Protein AF-A0A2H5Z880-F1 (afdb_monomer)

Nearest PDB structures (foldseek):
  6r1j-assembly1_D-2  TM=4.249E-01  e=8.228E+00  Aeromonas hydrophila J-1

pLDDT: mean 78.76, std 14.42, range [39.72, 96.5]

Sequence (159 aa):
MGTTRGDVLRNRIIEIHNMVPDVLIGEQPAEDLWSLLDSWFEALTEEATMLSQALPGEGTVPRYLETLRESLRWEIEANRALFPAIQNRDPDQSTVHEVASILGLVTADLLDKLFRRLVILAELVGALDGSITLPDEAIIAYYEFLGAMIPEPSEELDA

Foldseek 3Di:
DDQDLLNVLLVLLVVLLVCLVCCLVPVDPVVVSVVSVVVSLVSLVVCQVLVPVVAPDPPCSVVVSVVLVVQLVVLSVVSSVLVVVLVPDDCVVPPVNVVSVVVNVVSVVVNVLSSLVSSLSSQSSCVSVVNHDQDVVSVVNVVVVNVVVDDDPPPPPPD

Structure (mmCIF, N/CA/C/O backbone):
data_AF-A0A2H5Z880-F1
#
_entry.id   AF-A0A2H5Z880-F1
#
loop_
_atom_site.group_PDB
_atom_site.id
_atom_site.type_symbol
_atom_site.label_atom_id
_atom_site.label_alt_id
_atom_site.label_comp_id
_atom_site.label_asym_id
_atom_site.label_entity_id
_atom_site.label_seq_id
_atom_site.pdbx_PDB_ins_code
_atom_site.Cartn_x
_atom_site.Cartn_y
_atom_site.Cartn_z
_atom_site.occupancy
_atom_site.B_iso_or_equiv
_atom_site.auth_seq_id
_atom_site.auth_comp_id
_atom_site.auth_asym_id
_atom_site.auth_atom_id
_atom_site.pdbx_PDB_model_num
ATOM 1 N N . MET A 1 1 ? -18.101 -16.174 13.757 1.00 50.09 1 MET A N 1
ATOM 2 C CA . MET A 1 1 ? -17.217 -15.003 13.909 1.00 50.09 1 MET A CA 1
ATOM 3 C C . MET A 1 1 ? -17.353 -14.215 12.623 1.00 50.09 1 MET A C 1
ATOM 5 O O . MET A 1 1 ? -17.193 -14.818 11.572 1.00 50.09 1 MET A O 1
ATOM 9 N N . GLY A 1 2 ? -17.842 -12.976 12.691 1.00 60.38 2 GLY A N 1
ATOM 10 C CA . GLY A 1 2 ? -17.994 -12.135 11.499 1.00 60.38 2 GLY A CA 1
ATOM 11 C C . GLY A 1 2 ? -16.644 -11.549 11.097 1.00 60.38 2 GLY A C 1
ATOM 12 O O . GLY A 1 2 ? -15.823 -11.311 11.976 1.00 60.38 2 GLY A O 1
ATOM 13 N N . THR A 1 3 ? -16.424 -11.347 9.799 1.00 72.69 3 THR A N 1
ATOM 14 C CA . THR A 1 3 ? -15.258 -10.626 9.273 1.00 72.69 3 THR A CA 1
ATOM 15 C C . THR A 1 3 ? -15.246 -9.210 9.840 1.00 72.69 3 THR A C 1
ATOM 17 O O . THR A 1 3 ? -16.268 -8.521 9.770 1.00 72.69 3 THR A O 1
ATOM 20 N N . THR A 1 4 ? -14.132 -8.783 10.426 1.00 82.69 4 THR A N 1
ATOM 21 C CA . THR A 1 4 ? -14.033 -7.456 11.051 1.00 82.69 4 THR A CA 1
ATOM 22 C C . THR A 1 4 ? -13.485 -6.423 10.077 1.00 82.69 4 THR A C 1
ATOM 24 O O . THR A 1 4 ? -13.056 -6.763 8.973 1.00 82.69 4 THR A O 1
ATOM 27 N N . ARG A 1 5 ? -13.537 -5.135 10.436 1.00 85.81 5 ARG A N 1
ATOM 28 C CA . ARG A 1 5 ? -13.060 -4.071 9.538 1.00 85.81 5 ARG A CA 1
ATOM 29 C C . ARG A 1 5 ? -11.565 -4.199 9.261 1.00 85.81 5 ARG A C 1
ATOM 31 O O . ARG A 1 5 ? -11.169 -4.100 8.102 1.00 85.81 5 ARG A O 1
ATOM 38 N N . GLY A 1 6 ? -10.770 -4.502 10.291 1.00 86.31 6 GLY A N 1
ATOM 39 C CA . GLY A 1 6 ? -9.347 -4.808 10.142 1.00 86.31 6 GLY A CA 1
ATOM 40 C C . GLY A 1 6 ? -9.095 -5.969 9.175 1.00 86.31 6 GLY A C 1
ATOM 41 O O . GLY A 1 6 ? -8.281 -5.834 8.265 1.00 86.31 6 GLY A O 1
ATOM 42 N N . ASP A 1 7 ? -9.857 -7.065 9.286 1.00 87.50 7 ASP A N 1
ATOM 43 C CA . ASP A 1 7 ? -9.742 -8.215 8.375 1.00 87.50 7 ASP A CA 1
ATOM 44 C C . ASP A 1 7 ? -10.078 -7.848 6.924 1.00 87.50 7 ASP A C 1
ATOM 46 O O . ASP A 1 7 ? -9.384 -8.265 5.995 1.00 87.50 7 ASP A O 1
ATOM 50 N N . VAL A 1 8 ? -11.141 -7.062 6.716 1.00 91.62 8 VAL A N 1
ATOM 51 C CA . VAL A 1 8 ? -11.549 -6.604 5.380 1.00 91.62 8 VAL A CA 1
ATOM 52 C C . VAL A 1 8 ? -10.462 -5.730 4.759 1.00 91.62 8 VAL A C 1
ATOM 54 O O . VAL A 1 8 ? -10.068 -5.974 3.619 1.00 91.62 8 VAL A O 1
ATOM 57 N N . LEU A 1 9 ? -9.945 -4.745 5.500 1.00 93.00 9 LEU A N 1
ATOM 58 C CA . LEU A 1 9 ? -8.870 -3.870 5.028 1.00 93.00 9 LEU A CA 1
ATOM 59 C C . LEU A 1 9 ? -7.602 -4.673 4.723 1.00 93.00 9 LEU A C 1
ATOM 61 O O . LEU A 1 9 ? -7.009 -4.501 3.658 1.00 93.00 9 LEU A O 1
ATOM 65 N N . ARG A 1 10 ? -7.211 -5.582 5.618 1.00 92.31 10 ARG A N 1
ATOM 66 C CA . ARG A 1 10 ? -6.006 -6.406 5.484 1.00 92.31 10 ARG A CA 1
ATOM 67 C C . ARG A 1 10 ? -6.077 -7.323 4.267 1.00 92.31 10 ARG A C 1
ATOM 69 O O . ARG A 1 10 ? -5.147 -7.359 3.468 1.00 92.31 10 ARG A O 1
ATOM 76 N N . ASN A 1 11 ? -7.170 -8.065 4.112 1.00 92.88 11 ASN A N 1
ATOM 77 C CA . ASN A 1 11 ? -7.310 -8.991 2.990 1.00 92.88 11 ASN A CA 1
ATOM 78 C C . ASN A 1 11 ? -7.361 -8.232 1.663 1.00 92.88 11 ASN A C 1
ATOM 80 O O . ASN A 1 11 ? -6.698 -8.627 0.709 1.00 92.88 11 ASN A O 1
ATOM 84 N N . ARG A 1 12 ? -8.049 -7.085 1.632 1.00 95.44 12 ARG A N 1
ATOM 85 C CA . ARG A 1 12 ? -8.141 -6.263 0.428 1.00 95.44 12 ARG A CA 1
ATOM 86 C C . ARG A 1 12 ? -6.793 -5.682 0.002 1.00 95.44 12 ARG A C 1
ATOM 88 O O . ARG A 1 12 ? -6.504 -5.682 -1.188 1.00 95.44 12 ARG A O 1
ATOM 95 N N . ILE A 1 13 ? -5.943 -5.224 0.927 1.00 95.81 13 ILE A N 1
ATOM 96 C CA . ILE A 1 13 ? -4.614 -4.725 0.530 1.00 95.81 13 ILE A CA 1
ATOM 97 C C . ILE A 1 13 ? -3.687 -5.842 0.043 1.00 95.81 13 ILE A C 1
ATOM 99 O O . ILE A 1 13 ? -2.897 -5.615 -0.868 1.00 95.81 13 ILE A O 1
ATOM 103 N N . ILE A 1 14 ? -3.817 -7.056 0.588 1.00 94.00 14 ILE A N 1
ATOM 104 C CA . ILE A 1 14 ? -3.091 -8.236 0.095 1.00 94.00 14 ILE A CA 1
ATOM 105 C C . ILE A 1 14 ? -3.553 -8.594 -1.324 1.00 94.00 14 ILE A C 1
ATOM 107 O O . ILE A 1 14 ? -2.728 -8.872 -2.189 1.00 94.00 14 ILE A O 1
ATOM 111 N N . GLU A 1 15 ? -4.861 -8.560 -1.587 1.00 95.44 15 GLU A N 1
ATOM 112 C CA . GLU A 1 15 ? -5.411 -8.774 -2.931 1.00 95.44 15 GLU A CA 1
ATOM 113 C C . GLU A 1 15 ? -4.886 -7.733 -3.926 1.00 95.44 15 GLU A C 1
ATOM 115 O O . GLU A 1 15 ? -4.423 -8.105 -5.001 1.00 95.44 15 GLU A O 1
ATOM 120 N N . ILE A 1 16 ? -4.875 -6.453 -3.543 1.00 96.50 16 ILE A N 1
ATOM 121 C CA . ILE A 1 16 ? -4.311 -5.365 -4.354 1.00 96.50 16 ILE A CA 1
ATOM 122 C C . ILE A 1 16 ? -2.817 -5.594 -4.622 1.00 96.50 16 ILE A C 1
ATOM 124 O O . ILE A 1 16 ? -2.374 -5.448 -5.758 1.00 96.50 16 ILE A O 1
ATOM 128 N N . HIS A 1 17 ? -2.036 -5.978 -3.605 1.00 95.12 17 HIS A N 1
ATOM 129 C CA . HIS A 1 17 ? -0.602 -6.263 -3.758 1.00 95.12 17 HIS A CA 1
ATOM 130 C C . HIS A 1 17 ? -0.356 -7.388 -4.767 1.00 95.12 17 HIS A C 1
ATOM 132 O O . HIS A 1 17 ? 0.515 -7.262 -5.622 1.00 95.12 17 HIS A O 1
ATOM 138 N N . ASN A 1 18 ? -1.176 -8.441 -4.745 1.00 93.44 18 ASN A N 1
ATOM 139 C CA . ASN A 1 18 ? -1.068 -9.555 -5.690 1.00 93.44 18 ASN A CA 1
ATOM 140 C C . ASN A 1 18 ? -1.366 -9.163 -7.149 1.00 93.44 18 ASN A C 1
ATOM 142 O O . ASN A 1 18 ? -0.956 -9.887 -8.050 1.00 93.44 18 ASN A O 1
ATOM 146 N N . MET A 1 19 ? -2.050 -8.040 -7.398 1.00 93.94 19 MET A N 1
ATOM 147 C CA . MET A 1 19 ? -2.294 -7.521 -8.754 1.00 93.94 19 MET A CA 1
ATOM 148 C C . MET A 1 19 ? -1.113 -6.718 -9.307 1.00 93.94 19 MET A C 1
ATOM 150 O O . MET A 1 19 ? -1.013 -6.509 -10.515 1.00 93.94 19 MET A O 1
ATOM 154 N N . VAL A 1 20 ? -0.218 -6.241 -8.438 1.00 92.19 20 VAL A N 1
ATOM 155 C CA . VAL A 1 20 ? 0.891 -5.364 -8.824 1.00 92.19 20 VAL A CA 1
ATOM 156 C C . VAL A 1 20 ? 1.770 -5.985 -9.910 1.00 92.19 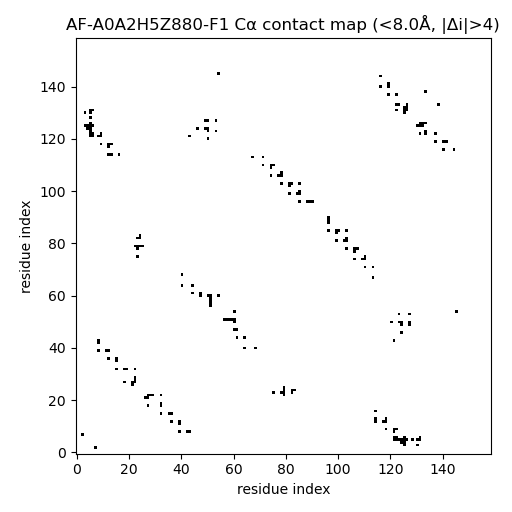20 VAL A C 1
ATOM 158 O O . VAL A 1 20 ? 1.994 -5.291 -10.900 1.00 92.19 20 VAL A O 1
ATOM 161 N N . PRO A 1 21 ? 2.236 -7.250 -9.813 1.00 90.25 21 PRO A N 1
ATOM 162 C CA . PRO A 1 21 ? 3.095 -7.833 -10.842 1.00 90.25 21 PRO A CA 1
ATOM 163 C C . PRO A 1 21 ? 2.491 -7.745 -12.248 1.00 90.25 21 PRO A C 1
ATOM 165 O O . PRO A 1 21 ? 3.166 -7.270 -13.161 1.00 90.25 21 PRO A O 1
ATOM 168 N N . ASP A 1 22 ? 1.211 -8.099 -12.397 1.00 90.62 22 ASP A N 1
ATOM 169 C CA . ASP A 1 22 ? 0.492 -8.072 -13.676 1.00 90.62 22 ASP A CA 1
ATOM 170 C C . ASP A 1 22 ? 0.377 -6.643 -14.235 1.00 90.62 22 ASP A C 1
ATOM 172 O O . ASP A 1 22 ? 0.490 -6.415 -15.442 1.00 90.62 22 ASP A O 1
ATOM 176 N N . VAL A 1 23 ? 0.204 -5.646 -13.363 1.00 90.69 23 VAL A N 1
ATOM 177 C CA . VAL A 1 23 ? 0.176 -4.225 -13.747 1.00 90.69 23 VAL A CA 1
ATOM 178 C C . VAL A 1 23 ? 1.558 -3.728 -14.178 1.00 90.69 23 VAL A C 1
ATOM 180 O O . VAL A 1 23 ? 1.663 -2.947 -15.129 1.00 90.69 23 VAL A O 1
ATOM 183 N N . LEU A 1 24 ? 2.628 -4.174 -13.510 1.00 89.19 24 LEU A N 1
ATOM 184 C CA . LEU A 1 24 ? 4.004 -3.776 -13.829 1.00 89.19 24 LEU A CA 1
ATOM 185 C C . LEU A 1 24 ? 4.455 -4.283 -15.204 1.00 89.19 24 LEU A C 1
ATOM 187 O O . LEU A 1 24 ? 5.187 -3.579 -15.901 1.00 89.19 24 LEU A O 1
ATOM 191 N N . ILE A 1 25 ? 3.996 -5.470 -15.611 1.00 86.69 25 ILE A N 1
ATOM 192 C CA . ILE A 1 25 ? 4.292 -6.055 -16.930 1.00 86.69 25 ILE A CA 1
ATOM 193 C C . ILE A 1 25 ? 3.259 -5.685 -18.008 1.00 86.69 25 ILE A C 1
ATOM 195 O O . ILE A 1 25 ? 3.439 -6.027 -19.175 1.00 86.69 25 ILE A O 1
ATOM 199 N N . GLY A 1 26 ? 2.201 -4.953 -17.641 1.00 87.06 26 GLY A N 1
ATOM 200 C CA . GLY A 1 26 ? 1.176 -4.464 -18.566 1.00 87.06 26 GLY A CA 1
ATOM 201 C C . GLY A 1 26 ? 0.109 -5.491 -18.959 1.00 87.06 26 GLY A C 1
ATOM 202 O O . GLY A 1 26 ? -0.620 -5.257 -19.921 1.00 87.06 26 GLY A O 1
ATOM 203 N N . GLU A 1 27 ? -0.003 -6.604 -18.233 1.00 90.81 27 GLU A N 1
ATOM 204 C CA . GLU A 1 27 ? -1.086 -7.585 -18.395 1.00 90.81 27 GLU A CA 1
ATOM 205 C C . GLU A 1 27 ? -2.414 -7.082 -17.811 1.00 90.81 27 GLU A C 1
ATOM 207 O O . GLU A 1 27 ? -3.483 -7.487 -18.273 1.00 90.81 27 GLU A O 1
ATOM 212 N N . GLN A 1 28 ? -2.357 -6.153 -16.850 1.00 92.38 28 GLN A N 1
ATOM 213 C CA . GLN A 1 28 ? -3.525 -5.473 -16.289 1.00 92.38 28 GLN A CA 1
ATOM 214 C C . GLN A 1 28 ? -3.436 -3.939 -16.407 1.00 92.38 28 GLN A C 1
ATOM 216 O O . GLN A 1 28 ? -2.340 -3.369 -16.333 1.00 92.38 28 GLN A O 1
ATOM 221 N N . PRO A 1 29 ? -4.576 -3.234 -16.560 1.00 93.50 29 PRO A N 1
ATOM 222 C CA . PRO A 1 29 ? -4.609 -1.776 -16.539 1.00 93.50 29 PRO A CA 1
ATOM 223 C C . PRO A 1 29 ? -4.248 -1.220 -15.158 1.00 93.50 29 PRO A C 1
ATOM 225 O O . PRO A 1 29 ? -4.805 -1.620 -14.139 1.00 93.50 29 PRO A O 1
ATOM 228 N N . ALA A 1 30 ? -3.376 -0.212 -15.115 1.00 91.88 30 ALA A N 1
ATOM 229 C CA . ALA A 1 30 ? -3.053 0.463 -13.857 1.00 91.88 30 ALA A CA 1
ATOM 230 C C . ALA A 1 30 ? -4.234 1.253 -13.274 1.00 91.88 30 ALA A C 1
ATOM 232 O O . ALA A 1 30 ? -4.296 1.452 -12.068 1.00 91.88 30 ALA A O 1
ATOM 233 N N . GLU A 1 31 ? -5.178 1.689 -14.111 1.00 94.19 31 GLU A N 1
ATOM 234 C CA . GLU A 1 31 ? -6.387 2.402 -13.678 1.00 94.19 31 GLU A CA 1
ATOM 235 C C . GLU A 1 31 ? -7.233 1.563 -12.708 1.00 94.19 31 GLU A C 1
ATOM 237 O O . GLU A 1 31 ? -7.741 2.100 -11.722 1.00 94.19 31 GLU A O 1
ATOM 242 N N . ASP A 1 32 ? -7.308 0.247 -12.931 1.00 94.38 32 ASP A N 1
ATOM 243 C CA . ASP A 1 32 ? -8.029 -0.678 -12.055 1.00 94.38 32 ASP A CA 1
ATOM 244 C C . ASP A 1 32 ? -7.335 -0.789 -10.689 1.00 94.38 32 ASP A C 1
ATOM 246 O O . ASP A 1 32 ? -7.982 -0.679 -9.645 1.00 94.38 32 ASP A O 1
ATOM 250 N N . LEU A 1 33 ? -6.002 -0.914 -10.686 1.00 95.12 33 LEU A N 1
ATOM 251 C CA . LEU A 1 33 ? -5.196 -0.902 -9.462 1.00 95.12 33 LEU A CA 1
ATOM 252 C C . LEU A 1 33 ? -5.381 0.408 -8.686 1.00 95.12 33 LEU A C 1
ATOM 254 O O . LEU A 1 33 ? -5.563 0.381 -7.469 1.00 95.12 33 LEU A O 1
ATOM 258 N N . TRP A 1 34 ? -5.375 1.547 -9.383 1.00 94.94 34 TRP A N 1
ATOM 259 C CA . TRP A 1 34 ? -5.559 2.859 -8.766 1.00 94.94 34 TRP A CA 1
ATOM 260 C C . TRP A 1 34 ? -6.939 3.030 -8.157 1.00 94.94 34 TRP A C 1
ATOM 262 O O . TRP A 1 34 ? -7.041 3.487 -7.023 1.00 94.94 34 TRP A O 1
ATOM 272 N N . SER A 1 35 ? -7.988 2.591 -8.849 1.00 95.62 35 SER A N 1
ATOM 273 C CA . SER A 1 35 ? -9.342 2.622 -8.300 1.00 95.62 35 SER A CA 1
ATOM 274 C C . SER A 1 35 ? -9.462 1.783 -7.022 1.00 95.62 35 SER A C 1
ATOM 276 O O . SER A 1 35 ? -10.089 2.211 -6.049 1.00 95.62 35 SER A O 1
ATOM 278 N N . LEU A 1 36 ? -8.826 0.607 -6.989 1.00 96.31 36 LEU A N 1
ATOM 279 C CA . LEU A 1 36 ? -8.822 -0.256 -5.809 1.00 96.31 36 LEU A CA 1
ATOM 280 C C . LEU A 1 36 ? -8.020 0.341 -4.649 1.00 96.31 36 LEU A C 1
ATOM 282 O O . LEU A 1 36 ? -8.503 0.310 -3.516 1.00 96.31 36 LEU A O 1
ATOM 286 N N . LEU A 1 37 ? -6.836 0.894 -4.926 1.00 95.56 37 LEU A N 1
ATOM 287 C CA . LEU A 1 37 ? -6.003 1.570 -3.930 1.00 95.56 37 LEU A CA 1
ATOM 288 C C . LEU A 1 37 ? -6.703 2.798 -3.355 1.00 95.56 37 LEU A C 1
ATOM 290 O O . LEU A 1 37 ? -6.725 2.955 -2.139 1.00 95.56 37 LEU A O 1
ATOM 294 N N . ASP A 1 38 ? -7.318 3.626 -4.195 1.00 95.19 38 ASP A N 1
ATOM 295 C CA . ASP A 1 38 ? -8.044 4.818 -3.758 1.00 95.19 38 ASP A CA 1
ATOM 296 C C . ASP A 1 38 ? -9.205 4.441 -2.834 1.00 95.19 38 ASP A C 1
ATOM 298 O O . ASP A 1 38 ? -9.301 4.953 -1.721 1.00 95.19 38 ASP A O 1
ATOM 302 N N . SER A 1 39 ? -10.014 3.454 -3.231 1.00 95.62 39 SER A N 1
ATOM 303 C CA . SER A 1 39 ? -11.095 2.935 -2.387 1.00 95.62 39 SER A CA 1
ATOM 304 C C . SER A 1 39 ? -10.581 2.336 -1.071 1.00 95.62 39 SER A C 1
ATOM 306 O O . SER A 1 39 ? -11.257 2.419 -0.044 1.00 95.62 39 SER A O 1
ATOM 308 N N . TRP A 1 40 ? -9.401 1.714 -1.081 1.00 96.19 40 TRP A N 1
ATOM 309 C CA . TRP A 1 40 ? -8.793 1.169 0.129 1.00 96.19 40 TRP A CA 1
ATOM 310 C C . TRP A 1 40 ? -8.275 2.272 1.063 1.00 96.19 40 TRP A C 1
ATOM 312 O O . TRP A 1 40 ? -8.522 2.215 2.267 1.00 96.19 40 TRP A O 1
ATOM 322 N N . PHE A 1 41 ? -7.615 3.301 0.524 1.00 94.50 41 PHE A N 1
ATOM 323 C CA . PHE A 1 41 ? -7.145 4.455 1.295 1.00 94.50 41 PHE A CA 1
ATOM 324 C C . PHE A 1 41 ? -8.303 5.267 1.876 1.00 94.50 41 PHE A C 1
ATOM 326 O O . PHE A 1 41 ? -8.201 5.725 3.013 1.00 94.50 41 PHE A O 1
ATOM 333 N N . GLU A 1 42 ? -9.409 5.418 1.145 1.00 93.56 42 GLU A N 1
ATOM 334 C CA . GLU A 1 42 ? -10.642 6.021 1.664 1.00 93.56 42 GLU A CA 1
ATOM 335 C C . GLU A 1 42 ? -11.149 5.249 2.886 1.00 93.56 42 GLU A C 1
ATOM 337 O O . GLU A 1 42 ? -11.319 5.837 3.955 1.00 93.56 42 GLU A O 1
ATOM 342 N N . ALA A 1 43 ? -11.280 3.923 2.770 1.00 93.06 43 ALA A N 1
ATOM 343 C CA . ALA A 1 43 ? -11.723 3.074 3.873 1.00 93.06 43 ALA A CA 1
ATOM 344 C C . ALA A 1 43 ? -10.766 3.118 5.080 1.00 93.06 43 ALA A C 1
ATOM 346 O O . ALA A 1 43 ? -11.218 3.138 6.220 1.00 93.06 43 ALA A O 1
ATOM 347 N N . LEU A 1 44 ? -9.448 3.181 4.859 1.00 91.44 44 LEU A N 1
ATOM 348 C CA . LEU A 1 44 ? -8.479 3.341 5.948 1.00 91.44 44 LEU A CA 1
ATOM 349 C C . LEU A 1 44 ? -8.548 4.737 6.591 1.00 91.44 44 LEU A C 1
ATOM 351 O O . LEU A 1 44 ? -8.357 4.881 7.797 1.00 91.44 44 LEU A O 1
ATOM 355 N N . THR A 1 45 ? -8.834 5.773 5.801 1.00 89.69 45 THR A N 1
ATOM 356 C CA . THR A 1 45 ? -8.961 7.155 6.285 1.00 89.69 45 THR A CA 1
ATOM 357 C C . THR A 1 45 ? -10.180 7.324 7.190 1.00 89.69 45 THR A C 1
ATOM 359 O O . THR A 1 45 ? -10.114 8.079 8.159 1.00 89.69 45 THR A O 1
ATOM 362 N N . GLU A 1 46 ? -11.265 6.583 6.949 1.00 90.25 46 GLU A N 1
ATOM 363 C CA . GLU A 1 46 ? -12.409 6.520 7.872 1.00 90.25 46 GLU A CA 1
ATOM 364 C C . GLU A 1 46 ? -12.005 6.014 9.270 1.00 90.25 46 GLU A C 1
ATOM 366 O O . GLU A 1 46 ? -12.603 6.409 10.271 1.00 90.25 46 GLU A O 1
ATOM 371 N N . GLU A 1 47 ? -10.934 5.221 9.355 1.00 88.62 47 GLU A N 1
ATOM 372 C CA . GLU A 1 47 ? -10.375 4.691 10.603 1.00 88.62 47 GLU A CA 1
ATOM 373 C C . GLU A 1 47 ? -9.263 5.582 11.193 1.00 88.62 47 GLU A C 1
ATOM 375 O O . GLU A 1 47 ? -8.674 5.257 12.229 1.00 88.62 47 GLU A O 1
ATOM 380 N N . ALA A 1 48 ? -8.977 6.746 10.594 1.00 81.62 48 ALA A N 1
ATOM 381 C CA . ALA A 1 48 ? -7.880 7.624 11.012 1.00 81.62 48 ALA A CA 1
ATOM 382 C C . ALA A 1 48 ? -7.993 8.086 12.475 1.00 81.62 48 ALA A C 1
ATOM 384 O O . ALA A 1 48 ? -6.974 8.255 13.149 1.00 81.62 48 ALA A O 1
ATOM 385 N N . THR A 1 49 ? -9.211 8.269 13.000 1.00 80.88 49 THR A N 1
ATOM 386 C CA . THR A 1 49 ? -9.427 8.606 14.419 1.00 80.88 49 THR A CA 1
ATOM 387 C C . THR A 1 49 ? -8.972 7.483 15.346 1.00 80.88 49 THR A C 1
ATOM 389 O O . THR A 1 49 ? -8.377 7.760 16.385 1.00 80.88 49 THR A O 1
ATOM 392 N N . MET A 1 50 ? -9.227 6.228 14.974 1.00 80.94 50 MET A N 1
ATOM 393 C CA . MET A 1 50 ? -8.787 5.064 15.739 1.00 80.94 50 MET A CA 1
ATOM 394 C C . MET A 1 50 ? -7.266 4.932 15.656 1.00 80.94 50 MET A C 1
ATOM 396 O O . MET A 1 50 ? -6.594 4.877 16.680 1.00 80.94 50 MET A O 1
ATOM 400 N N . LEU A 1 51 ? -6.712 5.017 14.446 1.00 79.12 51 LEU A N 1
ATOM 401 C CA . LEU A 1 51 ? -5.268 4.984 14.208 1.00 79.12 51 LEU A CA 1
ATOM 402 C C . LEU A 1 51 ? -4.507 6.080 14.967 1.00 79.12 51 LEU A C 1
ATOM 404 O O . LEU A 1 51 ? -3.409 5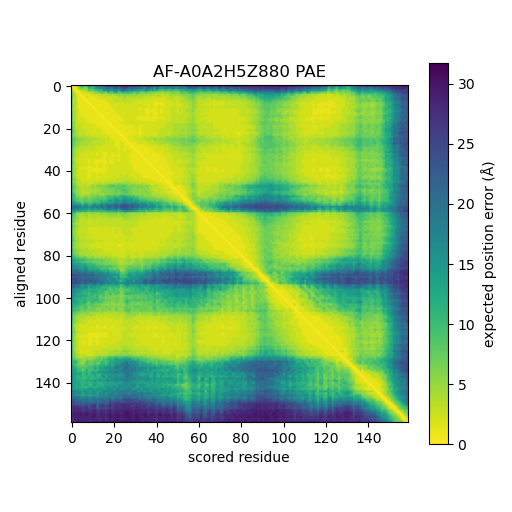.830 15.455 1.00 79.12 51 LEU A O 1
ATOM 408 N N . SER A 1 52 ? -5.098 7.266 15.136 1.00 78.81 52 SER A N 1
ATOM 409 C CA . SER A 1 52 ? -4.498 8.367 15.910 1.00 78.81 52 SER A CA 1
ATOM 410 C C . SER A 1 52 ? -4.329 8.047 17.402 1.00 78.81 52 SER A C 1
ATOM 412 O O . SER A 1 52 ? -3.583 8.737 18.085 1.00 78.81 52 SER A O 1
ATOM 414 N N . GLN A 1 53 ? -5.010 7.021 17.927 1.00 75.31 53 GLN A N 1
ATOM 415 C CA . GLN A 1 53 ? -4.822 6.558 19.309 1.00 75.31 53 GLN A CA 1
ATOM 416 C C . GLN A 1 53 ? -3.570 5.691 19.466 1.00 75.31 53 GLN A C 1
ATOM 418 O O . GLN A 1 53 ? -3.022 5.599 20.562 1.00 75.31 53 GLN A O 1
ATOM 423 N N . ALA A 1 54 ? -3.132 5.043 18.385 1.00 71.00 54 ALA A N 1
ATOM 424 C CA . ALA A 1 54 ? -1.938 4.210 18.378 1.00 71.00 54 ALA A CA 1
ATOM 425 C C . ALA A 1 54 ? -0.711 4.965 17.863 1.00 71.00 54 ALA A C 1
ATOM 427 O O . ALA A 1 54 ? 0.382 4.804 18.406 1.00 71.00 54 ALA A O 1
ATOM 428 N N . LEU A 1 55 ? -0.884 5.798 16.836 1.00 71.31 55 LEU A N 1
ATOM 429 C CA . LEU A 1 55 ? 0.213 6.499 16.184 1.00 71.31 55 LEU A CA 1
ATOM 430 C C . LEU A 1 55 ? 0.603 7.774 16.948 1.00 71.31 55 LEU A C 1
ATOM 432 O O . LEU A 1 55 ? -0.268 8.552 17.335 1.00 71.31 55 LEU A O 1
ATOM 436 N N . PRO A 1 56 ? 1.907 8.025 17.154 1.00 65.81 56 PRO A N 1
ATOM 437 C CA . PRO A 1 56 ? 2.374 9.233 17.816 1.00 65.81 56 PRO A CA 1
ATOM 438 C C . PRO A 1 56 ? 2.149 10.482 16.941 1.00 65.81 56 PRO A C 1
ATOM 440 O O . PRO A 1 56 ? 2.419 10.483 15.739 1.00 65.81 56 PRO A O 1
ATOM 443 N N . GLY A 1 57 ? 1.712 11.573 17.581 1.00 62.84 57 GLY A N 1
ATOM 444 C CA . GLY A 1 57 ? 1.517 12.895 16.972 1.00 62.84 57 GLY A CA 1
ATOM 445 C C . GLY A 1 57 ? 0.053 13.215 16.645 1.00 62.84 57 GLY A C 1
ATOM 446 O O . GLY A 1 57 ? -0.593 12.521 15.866 1.00 62.84 57 GLY A O 1
ATOM 447 N N . GLU A 1 58 ? -0.485 14.297 17.216 1.00 50.62 58 GLU A N 1
ATOM 448 C CA . GLU A 1 58 ? -1.844 14.764 16.903 1.00 50.62 58 GLU A CA 1
ATOM 449 C C . GLU A 1 58 ? -1.938 15.272 15.452 1.00 50.62 58 GLU A C 1
ATOM 451 O O . GLU A 1 58 ? -1.117 16.069 15.000 1.00 50.62 58 GLU A O 1
ATOM 456 N N . GLY A 1 59 ? -2.958 14.823 14.711 1.00 59.28 59 GLY A N 1
ATOM 457 C CA . GLY A 1 59 ? -3.258 15.313 13.357 1.00 59.28 59 GLY A CA 1
ATOM 458 C C . GLY A 1 59 ? -2.324 14.816 12.245 1.00 59.28 59 GLY A C 1
ATOM 459 O O . GLY A 1 59 ? -2.433 15.279 11.109 1.00 59.28 59 GLY A O 1
ATOM 460 N N . THR A 1 60 ? -1.422 13.875 12.533 1.00 73.44 60 THR A N 1
ATOM 461 C CA . THR A 1 60 ? -0.423 13.377 11.572 1.00 73.44 60 THR A CA 1
ATOM 462 C C . THR A 1 60 ? -0.931 12.229 10.706 1.00 73.44 60 THR A C 1
ATOM 464 O O . THR A 1 60 ? -0.459 12.088 9.582 1.00 73.44 60 THR A O 1
ATOM 467 N N . VAL A 1 61 ? -1.916 11.447 11.166 1.00 79.12 61 VAL A N 1
ATOM 468 C CA . VAL A 1 61 ? -2.368 10.232 10.462 1.00 79.12 61 VAL A CA 1
ATOM 469 C C . VAL A 1 61 ? -2.875 10.515 9.044 1.00 79.12 61 VAL A C 1
ATOM 471 O O . VAL A 1 61 ? -2.360 9.886 8.126 1.00 79.12 61 VAL A O 1
ATOM 474 N N . PRO A 1 62 ? -3.779 11.484 8.788 1.00 81.56 62 PRO A N 1
ATOM 475 C CA . PRO A 1 62 ? -4.221 11.763 7.419 1.00 81.56 62 PRO A CA 1
ATOM 476 C C . PRO A 1 62 ? -3.070 12.197 6.502 1.00 81.56 62 PRO A C 1
ATOM 478 O O . PRO A 1 62 ? -2.961 11.743 5.368 1.00 81.56 62 PRO A O 1
ATOM 481 N N . ARG A 1 63 ? -2.155 13.031 7.014 1.00 81.38 63 ARG A N 1
ATOM 482 C CA . ARG A 1 63 ? -0.959 13.465 6.278 1.00 81.38 63 ARG A CA 1
ATOM 483 C C . ARG A 1 63 ? -0.003 12.304 5.999 1.00 81.38 63 ARG A C 1
ATOM 485 O O . ARG A 1 63 ? 0.640 12.267 4.951 1.00 81.38 63 ARG A O 1
ATOM 492 N N . TYR A 1 64 ? 0.104 11.374 6.936 1.00 79.75 64 TYR A N 1
ATOM 493 C CA . TYR A 1 64 ? 0.917 10.181 6.789 1.00 79.75 64 TYR A CA 1
ATOM 494 C C . TYR A 1 64 ? 0.338 9.239 5.726 1.00 79.75 64 TYR A C 1
ATOM 496 O O . TYR A 1 64 ? 1.072 8.795 4.845 1.00 79.75 64 TYR A O 1
ATOM 504 N N . LEU A 1 65 ? -0.976 8.996 5.762 1.00 86.25 65 LEU A N 1
ATOM 505 C CA . LEU A 1 65 ? -1.674 8.209 4.746 1.00 86.25 65 LEU A CA 1
ATOM 506 C C . LEU A 1 65 ? -1.503 8.818 3.351 1.00 86.25 65 LEU A C 1
ATOM 508 O O . LEU A 1 65 ? -1.214 8.086 2.408 1.00 86.25 65 LEU A O 1
ATOM 512 N N . GLU A 1 66 ? -1.579 10.145 3.231 1.00 87.25 66 GLU A N 1
ATOM 513 C CA . GLU A 1 66 ? -1.326 10.830 1.960 1.00 87.25 66 GLU A CA 1
ATOM 514 C C . GLU A 1 66 ? 0.127 10.648 1.494 1.00 87.25 66 GLU A C 1
ATOM 516 O O . GLU A 1 66 ? 0.363 10.254 0.356 1.00 87.25 66 GLU A O 1
ATOM 521 N N . THR A 1 67 ? 1.109 10.819 2.388 1.00 85.81 67 THR A N 1
ATOM 522 C CA . THR A 1 67 ? 2.530 10.576 2.065 1.00 85.81 67 THR A CA 1
ATOM 523 C C . THR A 1 67 ? 2.766 9.144 1.575 1.00 85.81 67 THR A C 1
ATOM 525 O O . THR A 1 67 ? 3.504 8.919 0.614 1.00 85.81 67 THR A O 1
ATOM 528 N N . LEU A 1 68 ? 2.144 8.154 2.222 1.00 87.00 68 LEU A N 1
ATOM 529 C CA . LEU A 1 68 ? 2.228 6.757 1.802 1.00 87.00 68 LEU A CA 1
ATOM 530 C C . LEU A 1 68 ? 1.597 6.532 0.432 1.00 87.00 68 LEU A C 1
ATOM 532 O O . LEU A 1 68 ? 2.180 5.828 -0.390 1.00 87.00 68 LEU A O 1
ATOM 536 N N . ARG A 1 69 ? 0.425 7.124 0.187 1.00 90.94 69 ARG A N 1
ATOM 537 C CA . ARG A 1 69 ? -0.273 7.045 -1.096 1.00 90.94 69 ARG A CA 1
ATOM 538 C C . ARG A 1 69 ? 0.578 7.626 -2.221 1.00 90.94 69 ARG A C 1
ATOM 540 O O . ARG A 1 69 ? 0.741 6.982 -3.254 1.00 90.94 69 ARG A O 1
ATOM 547 N N . GLU A 1 70 ? 1.165 8.802 -2.010 1.00 90.25 70 GLU A N 1
ATOM 548 C CA . GLU A 1 70 ? 2.081 9.435 -2.963 1.00 90.25 70 GLU A CA 1
ATOM 549 C C . GLU A 1 70 ? 3.333 8.585 -3.205 1.00 90.25 70 GLU A C 1
ATOM 551 O O . GLU A 1 70 ? 3.723 8.389 -4.356 1.00 90.25 70 GLU A O 1
ATOM 556 N N . SER A 1 71 ? 3.931 8.041 -2.139 1.00 89.12 71 SER A N 1
ATOM 557 C CA . SER A 1 71 ? 5.119 7.181 -2.237 1.00 89.12 71 SER A CA 1
ATOM 558 C C . SER A 1 71 ? 4.821 5.916 -3.040 1.00 89.12 71 SER A C 1
ATOM 560 O O . SER A 1 71 ? 5.559 5.573 -3.958 1.00 89.12 71 SER A O 1
ATOM 562 N N . LEU A 1 72 ? 3.697 5.255 -2.749 1.00 90.81 72 LEU A N 1
ATOM 563 C CA . LEU A 1 72 ? 3.262 4.061 -3.468 1.00 90.81 72 LEU A CA 1
ATOM 564 C C . LEU A 1 72 ? 2.997 4.363 -4.945 1.00 90.81 72 LEU A C 1
ATOM 566 O O . LEU A 1 72 ? 3.401 3.597 -5.819 1.00 90.81 72 LEU A O 1
ATOM 570 N N . ARG A 1 73 ? 2.358 5.504 -5.228 1.00 92.06 73 ARG A N 1
ATOM 571 C CA . ARG A 1 73 ? 2.106 5.953 -6.596 1.00 92.06 73 ARG A CA 1
ATOM 572 C C . ARG A 1 73 ? 3.403 6.149 -7.372 1.00 92.06 73 ARG A C 1
ATOM 574 O O . ARG A 1 73 ? 3.520 5.655 -8.491 1.00 92.06 73 ARG A O 1
ATOM 581 N N . TRP A 1 74 ? 4.366 6.847 -6.775 1.00 90.25 74 TRP A N 1
ATOM 582 C CA . TRP A 1 74 ? 5.678 7.071 -7.376 1.00 90.25 74 TRP A CA 1
ATOM 583 C C . TRP A 1 74 ? 6.419 5.767 -7.653 1.00 90.25 74 TRP A C 1
ATOM 585 O O . TRP A 1 74 ? 6.917 5.587 -8.763 1.00 90.25 74 TRP A O 1
ATOM 595 N N . GLU A 1 75 ? 6.453 4.851 -6.686 1.00 90.19 75 GLU A N 1
ATOM 596 C CA . GLU A 1 75 ? 7.153 3.576 -6.844 1.00 90.19 75 GLU A CA 1
ATOM 597 C C . GLU A 1 75 ? 6.523 2.706 -7.935 1.00 90.19 75 GLU A C 1
ATOM 599 O O . GLU A 1 75 ? 7.241 2.182 -8.784 1.00 90.19 75 GLU A O 1
ATOM 604 N N . ILE A 1 76 ? 5.196 2.576 -7.990 1.00 90.00 76 ILE A N 1
ATOM 605 C CA . ILE A 1 76 ? 4.538 1.792 -9.049 1.00 90.00 76 ILE A CA 1
ATOM 606 C C . ILE A 1 76 ? 4.786 2.421 -10.423 1.00 90.00 76 ILE A C 1
ATOM 608 O O . ILE A 1 76 ? 5.123 1.699 -11.355 1.00 90.00 76 ILE A O 1
ATOM 612 N N . GLU A 1 77 ? 4.664 3.742 -10.579 1.00 90.12 77 GLU A N 1
ATOM 613 C CA . GLU A 1 77 ? 4.928 4.397 -11.869 1.00 90.12 77 GLU A CA 1
ATOM 614 C C . GLU A 1 77 ? 6.399 4.251 -12.296 1.00 90.12 77 GLU A C 1
ATOM 616 O O . GLU A 1 77 ? 6.681 3.967 -13.464 1.00 90.12 77 GLU A O 1
ATOM 621 N N . ALA A 1 78 ? 7.342 4.352 -11.353 1.00 86.62 78 ALA A N 1
ATOM 622 C CA . ALA A 1 78 ? 8.754 4.089 -11.613 1.00 86.62 78 ALA A CA 1
ATOM 623 C C . ALA A 1 78 ? 8.983 2.634 -12.056 1.00 86.62 78 ALA A C 1
ATOM 625 O O . ALA A 1 78 ? 9.620 2.394 -13.084 1.00 86.62 78 ALA A O 1
ATOM 626 N N . ASN A 1 79 ? 8.412 1.663 -11.339 1.00 86.31 79 ASN A N 1
ATOM 627 C CA . ASN A 1 79 ? 8.509 0.245 -11.677 1.00 86.31 79 ASN A CA 1
ATOM 628 C C . ASN A 1 79 ? 7.869 -0.059 -13.044 1.00 86.31 79 ASN A C 1
ATOM 630 O O . ASN A 1 79 ? 8.479 -0.747 -13.858 1.00 86.31 79 ASN A O 1
ATOM 634 N N . ARG A 1 80 ? 6.698 0.507 -13.361 1.00 87.62 80 ARG A N 1
ATOM 635 C CA . ARG A 1 80 ? 6.030 0.344 -14.668 1.00 87.62 80 ARG A CA 1
ATOM 636 C C . ARG A 1 80 ? 6.865 0.873 -15.831 1.00 87.62 80 ARG A C 1
ATOM 638 O O . ARG A 1 80 ? 6.797 0.328 -16.928 1.00 87.62 80 ARG A O 1
ATOM 645 N N . ALA A 1 81 ? 7.657 1.921 -15.612 1.00 84.25 81 ALA A N 1
ATOM 646 C CA . ALA A 1 81 ? 8.588 2.426 -16.618 1.00 84.25 81 ALA A CA 1
ATOM 647 C C . ALA A 1 81 ? 9.857 1.557 -16.732 1.00 84.25 81 ALA A C 1
ATOM 649 O O . ALA A 1 81 ? 10.394 1.379 -17.829 1.00 84.25 81 ALA A O 1
ATOM 650 N N . LEU A 1 82 ? 10.341 1.012 -15.611 1.00 82.56 82 LEU A N 1
ATOM 651 C CA . LEU A 1 82 ? 11.583 0.239 -15.536 1.00 82.56 82 LEU A CA 1
ATOM 652 C C . LEU A 1 82 ? 11.428 -1.211 -16.015 1.00 82.56 82 LEU A C 1
ATOM 654 O O . LEU A 1 82 ? 12.279 -1.686 -16.767 1.00 82.56 82 LEU A O 1
ATOM 658 N N . PHE A 1 83 ? 10.359 -1.913 -15.633 1.00 78.31 83 PHE A N 1
ATOM 659 C CA . PHE A 1 83 ? 10.168 -3.341 -15.924 1.00 78.31 83 PHE A CA 1
ATOM 660 C C . PHE A 1 83 ? 10.213 -3.669 -17.428 1.00 78.31 83 PHE A C 1
ATOM 662 O O . PHE A 1 83 ? 11.024 -4.512 -17.828 1.00 78.31 83 PHE A O 1
ATOM 669 N N . PRO A 1 84 ? 9.461 -2.971 -18.303 1.00 77.06 84 PRO A N 1
ATOM 670 C CA . PRO A 1 84 ? 9.562 -3.174 -19.747 1.00 77.06 84 PRO A CA 1
ATOM 671 C C . PRO A 1 84 ? 10.955 -2.845 -20.297 1.00 77.06 84 PRO A C 1
ATOM 673 O O . PRO A 1 84 ? 11.418 -3.481 -21.245 1.00 77.06 84 PRO A O 1
ATOM 676 N N . ALA A 1 85 ? 11.649 -1.864 -19.711 1.00 72.50 85 ALA A N 1
ATOM 677 C CA . ALA A 1 85 ? 13.000 -1.489 -20.117 1.00 72.50 85 ALA A CA 1
ATOM 678 C C . ALA A 1 85 ? 14.055 -2.534 -19.714 1.00 72.50 85 ALA A C 1
ATOM 680 O O . ALA A 1 85 ? 15.095 -2.611 -20.364 1.00 72.50 85 ALA A O 1
ATOM 681 N N . ILE A 1 86 ? 13.802 -3.337 -18.676 1.00 73.38 86 ILE A N 1
ATOM 682 C CA . ILE A 1 86 ? 14.638 -4.482 -18.288 1.00 73.38 86 ILE A CA 1
ATOM 683 C C . ILE A 1 86 ? 14.368 -5.669 -19.222 1.00 73.38 86 ILE A C 1
ATOM 685 O O . ILE A 1 86 ? 15.314 -6.248 -19.753 1.00 73.38 86 ILE A O 1
ATOM 689 N N . GLN A 1 87 ? 13.094 -5.996 -19.469 1.00 70.81 87 GLN A N 1
ATOM 690 C CA . GLN A 1 87 ? 12.693 -7.165 -20.267 1.00 70.81 87 GLN A CA 1
ATOM 691 C C . GLN A 1 87 ? 13.073 -7.064 -21.751 1.00 70.81 87 GLN A C 1
ATOM 693 O O . GLN A 1 87 ? 13.426 -8.066 -22.363 1.00 70.81 87 GLN A O 1
ATOM 698 N N . ASN A 1 88 ? 13.019 -5.863 -22.335 1.00 68.12 88 ASN A N 1
ATOM 699 C CA . ASN A 1 88 ? 13.284 -5.652 -23.763 1.00 68.12 88 ASN A CA 1
ATOM 700 C C . ASN A 1 88 ? 14.761 -5.361 -24.090 1.00 68.12 88 ASN A C 1
ATOM 702 O O . ASN A 1 88 ? 15.080 -5.033 -25.235 1.00 68.12 88 ASN A O 1
ATOM 706 N N . ARG A 1 89 ? 15.670 -5.415 -23.107 1.00 67.38 89 ARG A N 1
ATOM 707 C CA . ARG A 1 89 ? 17.093 -5.125 -23.331 1.00 67.38 89 ARG A CA 1
ATOM 708 C C . ARG A 1 89 ? 17.855 -6.352 -23.802 1.00 67.38 89 ARG A C 1
ATOM 710 O O . ARG A 1 89 ? 17.723 -7.434 -23.244 1.00 67.38 89 ARG A O 1
ATOM 717 N N . ASP A 1 90 ? 18.713 -6.117 -24.788 1.00 65.69 90 ASP A N 1
ATOM 718 C CA . ASP A 1 90 ? 19.670 -7.100 -25.278 1.00 65.69 90 ASP A CA 1
ATOM 719 C C . ASP A 1 90 ? 20.675 -7.456 -24.160 1.00 65.69 90 ASP A C 1
ATOM 721 O O . ASP A 1 90 ? 21.345 -6.545 -23.648 1.00 65.69 90 ASP A O 1
ATOM 725 N N . PRO A 1 91 ? 20.784 -8.735 -23.750 1.00 66.06 91 PRO A N 1
ATOM 726 C CA . PRO A 1 91 ? 21.742 -9.171 -22.733 1.00 66.06 91 PRO A CA 1
ATOM 727 C C . PRO A 1 91 ? 23.203 -8.879 -23.113 1.00 66.06 91 PRO A C 1
ATOM 729 O O . PRO A 1 91 ? 24.054 -8.805 -22.225 1.00 66.06 91 PRO A O 1
ATOM 732 N N . ASP A 1 92 ? 23.495 -8.623 -24.393 1.00 67.88 92 ASP A N 1
ATOM 733 C CA . ASP A 1 92 ? 24.834 -8.251 -24.862 1.00 67.88 92 ASP A CA 1
ATOM 734 C C . ASP A 1 92 ? 25.268 -6.832 -24.418 1.00 67.88 92 ASP A C 1
ATOM 736 O O . ASP A 1 92 ? 26.454 -6.497 -24.466 1.00 67.88 92 ASP A O 1
ATOM 740 N N . GLN A 1 93 ? 24.353 -5.993 -23.907 1.00 66.31 93 GLN A N 1
ATOM 741 C CA . GLN A 1 93 ? 24.673 -4.711 -23.254 1.00 66.31 93 GLN A CA 1
ATOM 742 C C . GLN A 1 93 ? 24.820 -4.867 -21.729 1.00 66.31 93 GLN A C 1
ATOM 744 O O . GLN A 1 93 ? 24.077 -4.252 -20.953 1.00 66.31 93 GLN A O 1
ATOM 749 N N . SER A 1 94 ? 25.791 -5.684 -21.298 1.00 67.31 94 SER A N 1
ATOM 750 C CA . SER A 1 94 ? 25.853 -6.231 -19.930 1.00 67.31 94 SER A CA 1
ATOM 751 C C . SER A 1 94 ? 25.772 -5.182 -18.815 1.00 67.31 94 SER A C 1
ATOM 753 O O . SER A 1 94 ? 24.956 -5.323 -17.913 1.00 67.31 94 SER A O 1
ATOM 755 N N . THR A 1 95 ? 26.524 -4.078 -18.889 1.00 72.38 95 THR A N 1
ATOM 756 C CA . THR A 1 95 ? 26.550 -3.072 -17.809 1.00 72.38 95 THR A CA 1
ATOM 757 C C . THR A 1 95 ? 25.217 -2.344 -17.644 1.00 72.38 95 THR A C 1
ATOM 759 O O . THR A 1 95 ? 24.795 -2.058 -16.526 1.00 72.38 95 THR A O 1
ATOM 762 N N . VAL A 1 96 ? 24.526 -2.027 -18.742 1.00 69.81 96 VAL A N 1
ATOM 763 C CA . VAL A 1 96 ? 23.254 -1.296 -18.649 1.00 69.81 96 VAL A CA 1
ATOM 764 C C . VAL A 1 96 ? 22.117 -2.238 -18.256 1.00 69.81 96 VAL A C 1
ATOM 766 O O . VAL A 1 96 ? 21.213 -1.833 -17.529 1.00 69.81 96 VAL A O 1
ATOM 769 N N . HIS A 1 97 ? 22.183 -3.497 -18.691 1.00 69.81 97 HIS A N 1
ATOM 770 C CA . HIS A 1 97 ? 21.276 -4.548 -18.243 1.00 69.81 97 HIS A CA 1
ATOM 771 C C . HIS A 1 97 ? 21.447 -4.854 -16.743 1.00 69.81 97 HIS A C 1
ATOM 773 O O . HIS A 1 97 ? 20.451 -4.935 -16.026 1.00 69.81 97 HIS A O 1
ATOM 779 N N . GLU A 1 98 ? 22.682 -4.934 -16.236 1.00 75.19 98 GLU A N 1
ATOM 780 C CA . GLU A 1 98 ? 22.981 -5.104 -14.806 1.00 75.19 98 GLU A CA 1
ATOM 781 C C . GLU A 1 98 ? 22.441 -3.943 -13.963 1.00 75.19 98 GLU A C 1
ATOM 783 O O . GLU A 1 98 ? 21.737 -4.177 -12.982 1.00 75.19 98 GLU A O 1
ATOM 788 N N . VAL A 1 99 ? 22.697 -2.690 -14.363 1.00 74.12 99 VAL A N 1
ATOM 789 C CA . VAL A 1 99 ? 22.182 -1.507 -13.647 1.00 74.12 99 VAL A CA 1
ATOM 790 C C . VAL A 1 99 ? 20.655 -1.492 -13.637 1.00 74.12 99 VAL A C 1
ATOM 792 O O . VAL A 1 99 ? 20.058 -1.273 -12.586 1.00 74.12 99 VAL A O 1
ATOM 795 N N . ALA A 1 100 ? 20.013 -1.757 -14.777 1.00 69.94 100 ALA A N 1
ATOM 796 C CA . ALA A 1 100 ? 18.557 -1.813 -14.853 1.00 69.94 100 ALA A CA 1
ATOM 797 C C . ALA A 1 100 ? 17.986 -2.944 -13.978 1.00 69.94 100 ALA A C 1
ATOM 799 O O . ALA A 1 100 ? 16.989 -2.735 -13.295 1.00 69.94 100 ALA A O 1
ATOM 800 N N . SER A 1 101 ? 18.647 -4.103 -13.931 1.00 74.44 101 SER A N 1
ATOM 801 C CA . SER A 1 101 ? 18.232 -5.241 -13.100 1.00 74.44 101 SER A CA 1
ATOM 802 C C 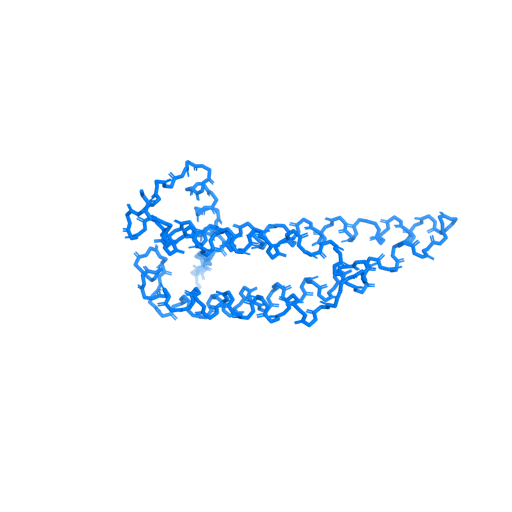. SER A 1 101 ? 18.372 -4.953 -11.604 1.00 74.44 101 SER A C 1
ATOM 804 O O . SER A 1 101 ? 17.464 -5.261 -10.837 1.00 74.44 101 SER A O 1
ATOM 806 N N . ILE A 1 102 ? 19.472 -4.316 -11.181 1.00 76.19 102 ILE A N 1
ATOM 807 C CA . ILE A 1 102 ? 19.667 -3.878 -9.790 1.00 76.19 102 ILE A CA 1
ATOM 808 C C . ILE A 1 102 ? 18.603 -2.846 -9.407 1.00 76.19 102 ILE A C 1
ATOM 810 O O . ILE A 1 102 ? 18.002 -2.958 -8.342 1.00 76.19 102 ILE A O 1
ATOM 814 N N . LEU A 1 103 ? 18.334 -1.869 -10.279 1.00 73.44 103 LEU A N 1
ATOM 815 C CA . LEU A 1 103 ? 17.282 -0.877 -10.051 1.00 73.44 103 LEU A CA 1
ATOM 816 C C . LEU A 1 103 ? 15.901 -1.534 -9.944 1.00 73.44 103 LEU A C 1
ATOM 818 O O . LEU A 1 103 ? 15.150 -1.194 -9.035 1.00 73.44 103 LEU A O 1
ATOM 822 N N . GLY A 1 104 ? 15.589 -2.508 -10.803 1.00 74.19 104 GLY A N 1
ATOM 823 C CA . GLY A 1 104 ? 14.359 -3.298 -10.708 1.00 74.19 104 GLY A CA 1
ATOM 824 C C . GLY A 1 104 ? 14.235 -4.045 -9.376 1.00 74.19 104 GLY A C 1
ATOM 825 O O . GLY A 1 104 ? 13.190 -4.001 -8.741 1.00 74.19 104 GLY A O 1
ATOM 826 N N . LEU A 1 105 ? 15.318 -4.664 -8.897 1.00 77.81 105 LEU A N 1
ATOM 827 C CA . LEU A 1 105 ? 15.353 -5.353 -7.599 1.00 77.81 105 LEU A CA 1
ATOM 828 C C . LEU A 1 105 ? 15.131 -4.404 -6.413 1.00 77.81 105 LEU A C 1
ATOM 830 O O . LEU A 1 105 ? 14.356 -4.716 -5.514 1.00 77.81 105 LEU A O 1
ATOM 834 N N . VAL A 1 106 ? 15.796 -3.246 -6.410 1.00 77.38 106 VAL A N 1
ATOM 835 C CA . VAL A 1 106 ? 15.676 -2.255 -5.326 1.00 77.38 106 VAL A CA 1
ATOM 836 C C . VAL A 1 106 ? 14.273 -1.649 -5.286 1.00 77.38 106 VAL A C 1
ATOM 838 O O . VAL A 1 106 ? 13.694 -1.500 -4.213 1.00 77.38 106 VAL A O 1
ATOM 841 N N . THR A 1 107 ? 13.720 -1.308 -6.448 1.00 78.00 107 THR A N 1
ATOM 842 C CA . THR A 1 107 ? 12.384 -0.700 -6.546 1.00 78.00 107 THR A CA 1
ATOM 843 C C . THR A 1 107 ? 11.266 -1.699 -6.235 1.00 78.00 107 THR A C 1
ATOM 845 O O . THR A 1 107 ? 10.275 -1.315 -5.617 1.00 78.00 107 THR A O 1
ATOM 848 N N . ALA A 1 108 ? 11.444 -2.988 -6.548 1.00 80.31 108 ALA A N 1
ATOM 849 C CA . ALA A 1 108 ? 10.537 -4.048 -6.106 1.00 80.31 108 ALA A CA 1
ATOM 850 C C . ALA A 1 108 ? 10.566 -4.241 -4.577 1.00 80.31 108 ALA A C 1
ATOM 852 O O . ALA A 1 108 ? 9.513 -4.301 -3.947 1.00 80.31 108 ALA A O 1
ATOM 853 N N . ASP A 1 109 ? 11.753 -4.256 -3.959 1.00 85.00 109 ASP A N 1
ATOM 854 C CA . ASP A 1 109 ? 11.897 -4.355 -2.496 1.00 85.00 109 ASP A CA 1
ATOM 855 C C . ASP A 1 109 ? 11.264 -3.155 -1.765 1.00 85.00 109 ASP A C 1
ATOM 857 O O . ASP A 1 109 ? 10.591 -3.316 -0.744 1.00 85.00 109 ASP A O 1
ATOM 861 N N . LEU A 1 110 ? 11.423 -1.940 -2.301 1.00 84.44 110 LEU A N 1
ATOM 862 C CA . LEU A 1 110 ? 10.748 -0.746 -1.780 1.00 84.44 110 LEU A CA 1
ATOM 863 C C . LEU A 1 110 ? 9.224 -0.866 -1.869 1.00 84.44 110 LEU A C 1
ATOM 865 O O . LEU A 1 110 ? 8.527 -0.533 -0.908 1.00 84.44 110 LEU A O 1
ATOM 869 N N . LEU A 1 111 ? 8.710 -1.370 -2.991 1.00 86.94 111 LEU A N 1
ATOM 870 C CA . LEU A 1 111 ? 7.281 -1.559 -3.201 1.00 86.94 111 LEU A CA 1
ATOM 871 C C . LEU A 1 111 ? 6.691 -2.576 -2.214 1.00 86.94 111 LEU A C 1
ATOM 873 O O . LEU A 1 111 ? 5.682 -2.288 -1.569 1.00 86.94 111 LEU A O 1
ATOM 877 N N . ASP A 1 112 ? 7.365 -3.707 -2.006 1.00 88.44 112 ASP A N 1
ATOM 878 C CA . ASP A 1 112 ? 6.963 -4.714 -1.018 1.00 88.44 112 ASP A CA 1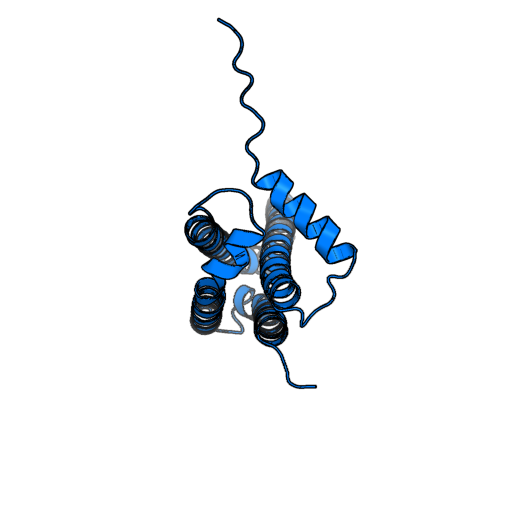
ATOM 879 C C . ASP A 1 112 ? 6.977 -4.153 0.410 1.00 88.44 112 ASP A C 1
ATOM 881 O O . ASP A 1 112 ? 6.051 -4.390 1.193 1.00 88.44 112 ASP A O 1
ATOM 885 N N . LYS A 1 113 ? 7.981 -3.337 0.753 1.00 86.62 113 LYS A N 1
ATOM 886 C CA . LYS A 1 113 ? 8.033 -2.633 2.044 1.00 86.62 113 LYS A CA 1
ATOM 887 C C . LYS A 1 113 ? 6.873 -1.656 2.217 1.00 86.62 113 LYS A C 1
ATOM 889 O O . LYS A 1 113 ? 6.321 -1.567 3.316 1.00 86.62 113 LYS A O 1
ATOM 894 N N . LEU A 1 114 ? 6.483 -0.933 1.166 1.00 88.62 114 LEU A N 1
ATOM 895 C CA . LEU A 1 114 ? 5.322 -0.042 1.210 1.00 88.62 114 LEU A CA 1
ATOM 896 C C . LEU A 1 114 ? 4.030 -0.832 1.434 1.00 88.62 114 LEU A C 1
ATOM 898 O O . LEU A 1 114 ? 3.284 -0.502 2.353 1.00 88.62 114 LEU A O 1
ATOM 902 N N . PHE A 1 115 ? 3.795 -1.918 0.695 1.00 91.50 115 PHE A N 1
ATOM 903 C CA . PHE A 1 115 ? 2.622 -2.773 0.918 1.00 91.50 115 PHE A CA 1
ATOM 904 C C . PHE A 1 115 ? 2.606 -3.400 2.312 1.00 91.50 115 PHE A C 1
ATOM 906 O O . PHE A 1 115 ? 1.563 -3.426 2.967 1.00 91.50 115 PHE A O 1
ATOM 913 N N . ARG A 1 116 ? 3.765 -3.824 2.828 1.00 88.38 116 ARG A N 1
ATOM 914 C CA . ARG A 1 116 ? 3.874 -4.328 4.199 1.00 88.38 116 ARG A CA 1
ATOM 915 C C . ARG A 1 116 ? 3.459 -3.277 5.230 1.00 88.38 116 ARG A C 1
ATOM 917 O O . ARG A 1 116 ? 2.755 -3.619 6.177 1.00 88.38 116 ARG A O 1
ATOM 924 N N . ARG A 1 117 ? 3.827 -2.005 5.035 1.00 86.31 117 ARG A N 1
ATOM 925 C CA . ARG A 1 117 ? 3.369 -0.895 5.895 1.00 86.31 117 ARG A CA 1
ATOM 926 C C . ARG A 1 117 ? 1.852 -0.737 5.858 1.00 86.31 117 ARG A C 1
ATOM 928 O O . ARG A 1 117 ? 1.236 -0.582 6.907 1.00 86.31 117 ARG A O 1
ATOM 935 N N . LEU A 1 118 ? 1.240 -0.836 4.681 1.00 90.25 118 LEU A N 1
ATOM 936 C CA . LEU A 1 118 ? -0.216 -0.754 4.532 1.00 90.25 118 LEU A CA 1
ATOM 937 C C . LEU A 1 118 ? -0.942 -1.913 5.234 1.00 90.25 118 LEU A C 1
ATOM 939 O O . LEU A 1 118 ? -1.958 -1.692 5.893 1.00 90.25 118 LEU A O 1
ATOM 943 N N . VAL A 1 119 ? -0.386 -3.127 5.172 1.00 90.62 119 VAL A N 1
ATOM 944 C CA . VAL A 1 119 ? -0.890 -4.292 5.922 1.00 90.62 119 VAL A CA 1
ATOM 945 C C . VAL A 1 119 ? -0.849 -4.043 7.430 1.00 90.62 119 VAL A C 1
ATOM 947 O O . VAL A 1 119 ? -1.843 -4.294 8.106 1.00 90.62 119 VAL A O 1
ATOM 950 N N . ILE A 1 120 ? 0.256 -3.502 7.953 1.00 85.75 120 ILE A N 1
ATOM 951 C CA . ILE A 1 120 ? 0.405 -3.203 9.388 1.00 85.75 120 ILE A CA 1
ATOM 952 C C . ILE A 1 120 ? -0.649 -2.197 9.853 1.00 85.75 120 ILE A C 1
ATOM 954 O O . ILE A 1 120 ? -1.218 -2.365 10.927 1.00 85.75 120 ILE A O 1
ATOM 958 N N . LEU A 1 121 ? -0.955 -1.175 9.047 1.00 87.38 121 LEU A N 1
ATOM 959 C CA . LEU A 1 121 ? -2.010 -0.213 9.381 1.00 87.38 121 LEU A CA 1
ATOM 960 C C . LEU A 1 121 ? -3.386 -0.886 9.465 1.00 87.38 121 LEU A C 1
ATOM 962 O O . LEU A 1 121 ? -4.138 -0.608 10.395 1.00 87.38 121 LEU A O 1
ATOM 966 N N . ALA A 1 122 ? -3.703 -1.802 8.547 1.00 89.62 122 ALA A N 1
ATOM 967 C CA . ALA A 1 122 ? -4.952 -2.563 8.599 1.00 89.62 122 ALA A CA 1
ATOM 968 C C . ALA A 1 122 ? -5.016 -3.516 9.810 1.00 89.62 122 ALA A C 1
ATOM 970 O O . ALA A 1 122 ? -6.051 -3.614 10.470 1.00 89.62 122 ALA A O 1
ATOM 971 N N . GLU A 1 123 ? -3.907 -4.186 10.135 1.00 86.56 123 GLU A N 1
ATOM 972 C CA . GLU A 1 123 ? -3.791 -5.038 11.327 1.00 86.56 123 GLU A CA 1
ATOM 973 C C . GLU A 1 123 ? -3.929 -4.223 12.620 1.00 86.56 123 GLU A C 1
ATOM 975 O O . GLU A 1 123 ? -4.571 -4.677 13.565 1.00 86.56 123 GLU A O 1
ATOM 980 N N . LEU A 1 124 ? -3.408 -2.993 12.646 1.00 85.00 124 LEU A N 1
ATOM 981 C CA . LEU A 1 124 ? -3.537 -2.076 13.775 1.00 85.00 124 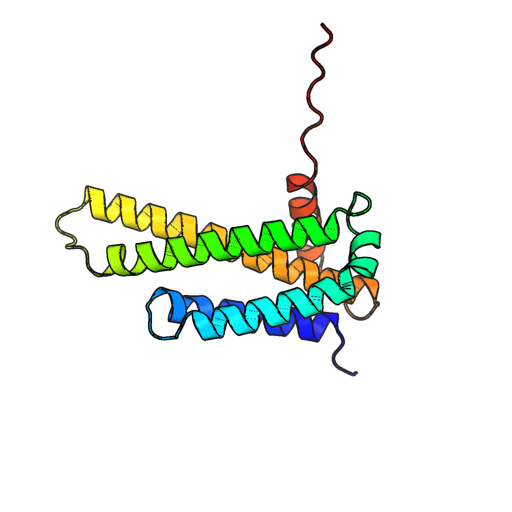LEU A CA 1
ATOM 982 C C . LEU A 1 124 ? -4.986 -1.627 13.996 1.00 85.00 124 LEU A C 1
ATOM 984 O O . LEU A 1 124 ? -5.427 -1.585 15.141 1.00 85.00 124 LEU A O 1
ATOM 988 N N . VAL A 1 125 ? -5.747 -1.358 12.927 1.00 87.38 125 VAL A N 1
ATOM 989 C CA . VAL A 1 125 ? -7.200 -1.112 13.033 1.00 87.38 125 VAL A CA 1
ATOM 990 C C . VAL A 1 125 ? -7.891 -2.303 13.700 1.00 87.38 125 VAL A C 1
ATOM 992 O O . VAL A 1 125 ? -8.630 -2.121 14.665 1.00 87.38 125 VAL A O 1
ATOM 995 N N . GLY A 1 126 ? -7.603 -3.526 13.242 1.00 85.12 126 GLY A N 1
ATOM 996 C CA . GLY A 1 126 ? -8.175 -4.736 13.838 1.00 85.12 126 GLY A CA 1
ATOM 997 C C . GLY A 1 126 ? -7.715 -4.997 15.277 1.00 85.12 126 GLY A C 1
ATOM 998 O O . GLY A 1 126 ? -8.422 -5.606 16.071 1.00 85.12 126 GLY A O 1
ATOM 999 N N . ALA A 1 127 ? -6.530 -4.535 15.660 1.00 83.94 127 ALA A N 1
ATOM 1000 C CA . ALA A 1 127 ? -6.077 -4.634 17.042 1.00 83.94 127 ALA A CA 1
ATOM 1001 C C . ALA A 1 127 ? -6.819 -3.660 17.962 1.00 83.94 127 ALA A C 1
ATOM 1003 O O . ALA A 1 127 ? -7.195 -4.012 19.080 1.00 83.94 127 ALA A O 1
ATOM 1004 N N . LEU A 1 128 ? -7.037 -2.434 17.482 1.00 82.50 128 LEU A N 1
ATOM 1005 C CA . LEU A 1 128 ? -7.675 -1.358 18.237 1.00 82.50 128 LEU A CA 1
ATOM 1006 C C . LEU A 1 128 ? -9.182 -1.570 18.409 1.00 82.50 128 LEU A C 1
ATOM 1008 O O . LEU A 1 128 ? -9.724 -1.212 19.455 1.00 82.50 128 LEU A O 1
ATOM 1012 N N . ASP A 1 129 ? -9.855 -2.195 17.439 1.00 81.69 129 ASP A N 1
ATOM 1013 C CA . ASP A 1 129 ? -11.257 -2.613 17.581 1.00 81.69 129 ASP A CA 1
ATOM 1014 C C . ASP A 1 129 ? -11.417 -3.942 18.360 1.00 81.69 129 ASP A C 1
ATOM 1016 O O . ASP A 1 129 ? -12.539 -4.387 18.623 1.00 81.69 129 ASP A O 1
ATOM 1020 N N . GLY A 1 130 ? -10.298 -4.553 18.773 1.00 76.44 130 GLY A N 1
ATOM 1021 C CA . GLY A 1 130 ? -10.243 -5.797 19.539 1.00 76.44 130 GLY A CA 1
ATOM 1022 C C . GLY A 1 130 ? -10.565 -7.054 18.729 1.00 76.44 130 GLY A C 1
ATOM 1023 O O . GLY A 1 130 ? -10.814 -8.107 19.320 1.00 76.44 130 GLY A O 1
ATOM 1024 N N . SER A 1 131 ? -10.595 -6.966 17.398 1.00 76.75 131 SER A N 1
ATOM 1025 C CA . SER A 1 131 ? -10.922 -8.089 16.522 1.00 76.75 131 SER A CA 1
ATOM 1026 C C . SER A 1 131 ? -9.745 -8.976 16.137 1.00 76.75 131 SER A C 1
ATOM 1028 O O . SER A 1 131 ? -9.941 -10.164 15.879 1.00 76.75 131 SER A O 1
ATOM 1030 N N . ILE A 1 132 ? -8.536 -8.425 16.123 1.00 70.88 132 ILE A N 1
ATOM 1031 C CA . ILE A 1 132 ? -7.305 -9.116 15.751 1.00 70.88 132 ILE A CA 1
ATOM 1032 C C . ILE A 1 132 ? -6.357 -9.093 16.947 1.00 70.88 132 ILE A C 1
ATOM 1034 O O . ILE A 1 132 ? -6.151 -8.070 17.595 1.00 70.88 132 ILE A O 1
ATOM 1038 N N . THR A 1 133 ? -5.741 -10.238 17.239 1.00 72.19 133 THR A N 1
ATOM 1039 C CA . THR A 1 133 ? -4.551 -10.258 18.098 1.00 72.19 133 THR A CA 1
ATOM 1040 C C . THR A 1 133 ? -3.351 -9.958 17.212 1.00 72.19 133 THR A C 1
ATOM 1042 O O . THR A 1 133 ? -3.079 -10.734 16.297 1.00 72.19 133 THR A O 1
ATOM 1045 N N . LEU A 1 134 ? -2.668 -8.835 17.448 1.00 66.94 134 LEU A N 1
ATOM 1046 C CA . LEU A 1 134 ? -1.450 -8.488 16.712 1.00 66.94 134 LEU A CA 1
ATOM 1047 C C . LEU A 1 134 ? -0.410 -9.602 16.895 1.00 66.94 134 LEU A C 1
ATOM 1049 O O . LEU A 1 134 ? -0.030 -9.872 18.036 1.00 66.94 134 LEU A O 1
ATOM 1053 N N . PRO A 1 135 ? 0.049 -10.254 15.815 1.00 67.56 135 PRO A N 1
ATOM 1054 C CA . PRO A 1 135 ? 1.169 -11.178 15.908 1.00 67.56 135 PRO A CA 1
ATOM 1055 C C . PRO A 1 135 ? 2.458 -10.406 16.226 1.00 67.56 135 PRO A C 1
ATOM 1057 O O . PRO A 1 135 ? 2.598 -9.239 15.847 1.00 67.56 135 PRO A O 1
ATOM 1060 N N . ASP A 1 136 ? 3.412 -11.050 16.901 1.00 60.97 136 ASP A N 1
ATOM 1061 C CA . ASP A 1 136 ? 4.672 -10.422 17.328 1.00 60.97 136 ASP A CA 1
ATOM 1062 C C . ASP A 1 136 ? 5.431 -9.790 16.144 1.00 60.97 136 ASP A C 1
ATOM 1064 O O . ASP A 1 136 ? 6.028 -8.720 16.271 1.00 60.97 136 ASP A O 1
ATOM 1068 N N . GLU A 1 137 ? 5.339 -10.383 14.952 1.00 61.59 137 GLU A N 1
ATOM 1069 C CA . GLU A 1 137 ? 5.934 -9.860 13.721 1.00 61.59 137 GLU A CA 1
ATOM 1070 C C . GLU A 1 137 ? 5.288 -8.550 13.246 1.00 61.59 137 GLU A C 1
ATOM 1072 O O . GLU A 1 137 ? 5.965 -7.705 12.659 1.00 61.59 137 GLU A O 1
ATOM 1077 N N . ALA A 1 138 ? 3.988 -8.359 13.487 1.00 62.19 138 ALA A N 1
ATOM 1078 C CA . ALA A 1 138 ? 3.299 -7.105 13.186 1.00 62.19 138 ALA A CA 1
ATOM 1079 C C . ALA A 1 138 ? 3.651 -6.022 14.210 1.00 62.19 138 ALA A C 1
ATOM 1081 O O . ALA A 1 138 ? 3.757 -4.856 13.845 1.00 62.19 138 ALA A O 1
ATOM 1082 N N . ILE A 1 139 ? 3.911 -6.404 15.464 1.00 63.41 139 ILE A N 1
ATOM 1083 C CA . ILE A 1 139 ? 4.394 -5.498 16.515 1.00 63.41 139 ILE A CA 1
ATOM 1084 C C . ILE A 1 139 ? 5.809 -5.005 16.194 1.00 63.41 139 ILE A C 1
ATOM 1086 O O . ILE A 1 139 ? 6.076 -3.807 16.265 1.00 63.41 139 ILE A O 1
ATOM 1090 N N . ILE A 1 140 ? 6.717 -5.902 15.800 1.00 61.62 140 ILE A N 1
ATOM 1091 C CA . ILE A 1 140 ? 8.081 -5.528 15.394 1.00 61.62 140 ILE A CA 1
ATOM 1092 C C . ILE A 1 140 ? 8.030 -4.597 14.185 1.00 61.62 140 ILE A C 1
ATOM 1094 O O . ILE A 1 140 ? 8.613 -3.516 14.218 1.00 61.62 140 ILE A O 1
ATOM 1098 N N . ALA A 1 141 ? 7.271 -4.970 13.155 1.00 63.09 141 ALA A N 1
ATOM 1099 C CA . ALA A 1 141 ? 7.156 -4.158 11.954 1.00 63.09 141 ALA A CA 1
ATOM 1100 C C . ALA A 1 141 ? 6.440 -2.819 12.223 1.00 63.09 141 ALA A C 1
ATOM 1102 O O . ALA A 1 141 ? 6.750 -1.819 11.581 1.00 63.09 141 ALA A O 1
ATOM 1103 N N . TYR A 1 142 ? 5.540 -2.766 13.209 1.00 66.31 142 TYR A N 1
ATOM 1104 C CA . TYR A 1 142 ? 4.953 -1.532 13.729 1.00 66.31 142 TYR A CA 1
ATOM 1105 C C . TYR A 1 142 ? 5.995 -0.632 14.410 1.00 66.31 142 TYR A C 1
ATOM 1107 O O . TYR A 1 142 ? 6.014 0.570 14.162 1.00 66.31 142 TYR A O 1
ATOM 1115 N N . TYR A 1 143 ? 6.903 -1.180 15.218 1.00 64.56 143 TYR A N 1
ATOM 1116 C CA . TYR A 1 143 ? 7.983 -0.394 15.824 1.00 64.56 143 TYR A CA 1
ATOM 1117 C C . TYR A 1 143 ? 9.043 0.051 14.810 1.00 64.56 143 TYR A C 1
ATOM 1119 O O . TYR A 1 143 ? 9.512 1.184 14.899 1.00 64.56 143 TYR A O 1
ATOM 1127 N N . GLU A 1 144 ? 9.383 -0.776 13.820 1.00 63.47 144 GLU A N 1
ATOM 1128 C CA . GLU A 1 144 ? 10.211 -0.363 12.674 1.00 63.47 144 GLU A CA 1
ATOM 1129 C C . GLU A 1 144 ? 9.536 0.765 11.887 1.00 63.47 144 GLU A C 1
ATOM 1131 O O . GLU A 1 144 ? 10.172 1.742 11.487 1.00 63.47 144 GLU A O 1
ATOM 1136 N N . PHE A 1 145 ? 8.220 0.653 11.712 1.00 63.47 145 PHE A N 1
ATOM 1137 C CA . PHE A 1 145 ? 7.392 1.671 11.096 1.00 63.47 145 PHE A CA 1
ATOM 1138 C C . PHE A 1 145 ? 7.406 2.991 11.896 1.00 63.47 145 PHE A C 1
ATOM 1140 O O . PHE A 1 145 ? 7.642 4.048 11.307 1.00 63.47 145 PHE A O 1
ATOM 1147 N N . LEU A 1 146 ? 7.244 2.951 13.222 1.00 62.41 146 LEU A N 1
ATOM 1148 C CA . LEU A 1 146 ? 7.329 4.135 14.085 1.00 62.41 146 LEU A CA 1
ATOM 1149 C C . LEU A 1 146 ? 8.737 4.742 14.136 1.00 62.41 146 LEU A C 1
ATOM 1151 O O . LEU A 1 146 ? 8.871 5.965 14.121 1.00 62.41 146 LEU A O 1
ATOM 1155 N N . GLY A 1 147 ? 9.784 3.915 14.167 1.00 58.59 147 GLY A N 1
ATOM 1156 C CA . GLY A 1 147 ? 11.177 4.366 14.193 1.00 58.59 147 GLY A CA 1
ATOM 1157 C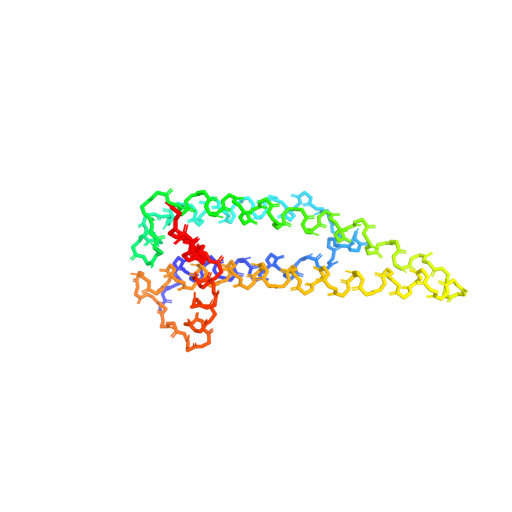 C . GLY A 1 147 ? 11.570 5.180 12.958 1.00 58.59 147 GLY A C 1
ATOM 1158 O O . GLY A 1 147 ? 12.373 6.097 13.068 1.00 58.59 147 GLY A O 1
ATOM 1159 N N . ALA A 1 148 ? 10.952 4.910 11.803 1.00 56.22 148 ALA A N 1
ATOM 1160 C CA . ALA A 1 148 ? 11.131 5.697 10.581 1.00 56.22 148 ALA A CA 1
ATOM 1161 C C . ALA A 1 148 ? 10.297 6.998 10.541 1.00 56.22 148 ALA A C 1
ATOM 1163 O O . ALA A 1 148 ? 10.512 7.830 9.660 1.00 56.22 148 ALA A O 1
ATOM 1164 N N . MET A 1 149 ? 9.327 7.164 11.450 1.00 52.41 149 MET A N 1
ATOM 1165 C CA . MET A 1 149 ? 8.475 8.358 11.557 1.00 52.41 149 MET A CA 1
ATOM 1166 C C . MET A 1 149 ? 8.935 9.354 12.621 1.00 52.41 149 MET A C 1
ATOM 1168 O O . MET A 1 149 ? 8.540 10.518 12.570 1.00 52.41 149 MET A O 1
ATOM 1172 N N . ILE A 1 150 ? 9.737 8.916 13.592 1.00 44.03 150 ILE A N 1
ATOM 1173 C CA . ILE A 1 150 ? 10.364 9.807 14.565 1.00 44.03 150 ILE A CA 1
ATOM 1174 C C . ILE A 1 150 ? 11.547 10.461 13.840 1.00 44.03 150 ILE A C 1
ATOM 1176 O O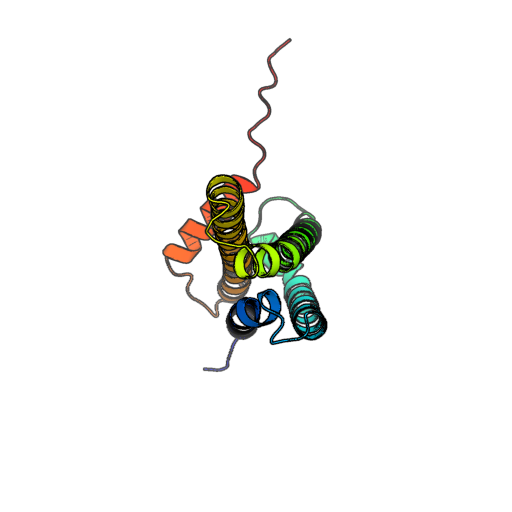 . ILE A 1 150 ? 12.504 9.751 13.532 1.00 44.03 150 ILE A O 1
ATOM 1180 N N . PRO A 1 151 ? 11.516 11.773 13.520 1.00 39.72 151 PRO A N 1
ATOM 1181 C CA . PRO A 1 151 ? 12.747 12.442 13.127 1.00 39.72 151 PRO A CA 1
ATOM 1182 C C . PRO A 1 151 ? 13.747 12.209 14.257 1.00 39.72 151 PRO A C 1
ATOM 1184 O O . PRO A 1 151 ? 13.384 12.386 15.425 1.00 39.72 151 PRO A O 1
ATOM 1187 N N . GLU A 1 152 ? 14.971 11.780 13.927 1.00 44.44 152 GLU A N 1
ATOM 1188 C CA . GLU A 1 152 ? 16.052 11.799 14.913 1.00 44.44 152 GLU A CA 1
ATOM 1189 C C . GLU A 1 152 ? 15.987 13.157 15.614 1.00 44.44 152 GLU A C 1
ATOM 1191 O O . GLU A 1 152 ? 15.781 14.162 14.915 1.00 44.44 152 GLU A O 1
ATOM 1196 N N . PRO A 1 153 ? 16.052 13.211 16.960 1.00 41.50 153 PRO A N 1
ATOM 1197 C CA . PRO A 1 153 ? 16.124 14.490 17.638 1.00 41.50 153 PRO A CA 1
ATOM 1198 C C . PRO A 1 153 ? 17.254 15.235 16.949 1.00 41.50 153 PRO A C 1
ATOM 1200 O O . PRO A 1 153 ? 18.393 14.768 16.970 1.00 41.50 153 PRO A O 1
ATOM 1203 N N . SER A 1 154 ? 16.911 16.316 16.240 1.00 48.28 154 SER A N 1
ATOM 1204 C CA . SER A 1 154 ? 17.914 17.184 15.658 1.00 48.28 154 SER A CA 1
ATOM 1205 C C . SER A 1 154 ? 18.820 17.503 16.824 1.00 48.28 154 SER A C 1
ATOM 1207 O O . SER A 1 154 ? 18.328 18.042 17.818 1.00 48.28 154 SER A O 1
ATOM 1209 N N . GLU A 1 155 ? 20.080 17.077 16.754 1.00 43.16 155 GLU A N 1
ATOM 1210 C CA . GLU A 1 155 ? 21.096 17.590 17.649 1.00 43.16 155 GLU A CA 1
ATOM 1211 C C . GLU A 1 155 ? 21.018 19.105 17.461 1.00 43.16 155 GLU A C 1
ATOM 1213 O O . GLU A 1 155 ? 21.525 19.661 16.484 1.00 43.16 155 GLU A O 1
ATOM 1218 N N . GLU A 1 156 ? 20.281 19.775 18.351 1.00 43.03 156 GLU A N 1
ATOM 1219 C CA . GLU A 1 156 ? 20.540 21.150 18.708 1.00 43.03 156 GLU A CA 1
ATOM 1220 C C . GLU A 1 156 ? 21.973 21.095 19.221 1.00 43.03 156 GLU A C 1
ATOM 1222 O O . GLU A 1 156 ? 22.249 20.822 20.386 1.00 43.03 156 GLU A O 1
ATOM 1227 N N . LEU A 1 157 ? 22.903 21.206 18.273 1.00 46.25 157 LEU A N 1
ATOM 1228 C CA . LEU A 1 157 ? 24.260 21.608 18.531 1.00 46.25 157 LEU A CA 1
ATOM 1229 C C . LEU A 1 157 ? 24.114 22.955 19.220 1.00 46.25 157 LEU A C 1
ATOM 1231 O O . LEU A 1 157 ? 23.874 23.964 18.556 1.00 46.25 157 LEU A O 1
ATOM 1235 N N . ASP A 1 158 ? 24.176 22.911 20.550 1.00 48.66 158 ASP A N 1
ATOM 1236 C CA . ASP A 1 158 ? 24.377 24.055 21.422 1.00 48.66 158 ASP A CA 1
ATOM 1237 C C . ASP A 1 158 ? 25.387 24.996 20.748 1.00 48.66 158 ASP A C 1
ATOM 1239 O O . ASP A 1 158 ? 26.580 24.686 20.642 1.00 48.66 158 ASP A O 1
ATOM 1243 N N . ALA A 1 1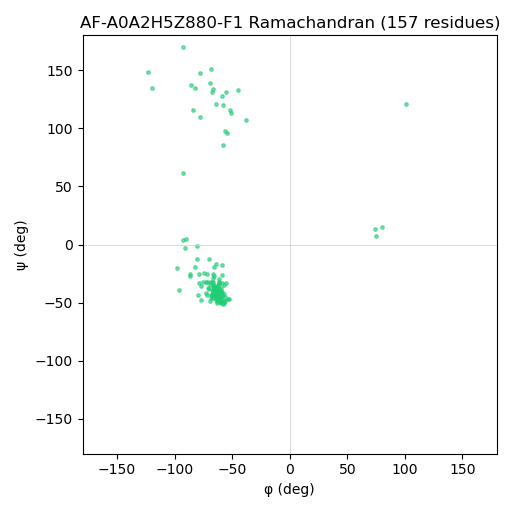59 ? 24.882 26.121 20.246 1.00 41.66 159 ALA A N 1
ATOM 1244 C CA . ALA A 1 159 ? 25.654 27.225 19.693 1.00 41.66 159 ALA A CA 1
ATOM 1245 C C . ALA A 1 159 ? 25.391 28.484 20.518 1.00 41.66 159 ALA A C 1
ATOM 1247 O O . ALA A 1 159 ? 24.204 28.780 20.79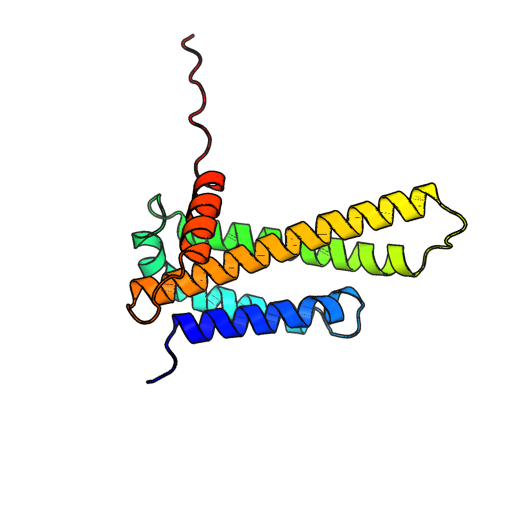0 1.00 41.66 159 ALA A O 1
#

Secondary structure (DSSP, 8-state):
-PPPHHHHHHHHHHHHHHHHHHHHTTSS-HHHHHHHHHHHHHHHHHTHHHHHHHSSSTT-HHHHHHHHHHHHHHHHHHHHHHHHHHHTS-TTSHHHHHHHHHHHHHHHHHHHHHHHHHHHHHHHHHHHTTSS---HHHHHHHHHHHHTTS---------

Solvent-accessible surface area (backbone atoms only — not comparable to full-atom values): 9028 Å² total; per-residue (Å²): 134,80,88,42,72,17,56,53,48,30,53,49,52,53,56,55,56,70,48,44,64,42,33,34,74,63,79,37,65,59,68,60,54,48,54,53,50,51,56,49,52,51,59,51,54,76,42,34,72,62,48,47,75,77,45,87,59,90,85,40,51,68,58,48,53,49,52,50,52,53,51,51,52,51,46,51,54,51,42,40,60,44,47,56,60,48,73,73,49,63,74,88,47,49,71,62,50,49,53,45,49,52,50,50,53,53,51,49,52,50,47,52,52,51,52,51,52,54,40,44,54,20,45,48,48,12,37,75,74,66,74,38,83,75,50,70,70,50,52,51,52,47,51,58,52,49,60,74,67,52,72,72,77,73,79,78,70,87,124

Radius of gyration: 18.37 Å; Cα contacts (8 Å, |Δi|>4): 118; chains: 1; bounding box: 44×42×47 Å

Mean predicted aligned error: 8.87 Å